Protein AF-A0A8T4VMZ9-F1 (afdb_monomer)

Structure (mmCIF, N/CA/C/O backbone):
data_AF-A0A8T4VMZ9-F1
#
_entry.id   AF-A0A8T4VMZ9-F1
#
loop_
_atom_site.group_PDB
_atom_site.id
_atom_site.type_symbol
_atom_site.label_atom_id
_atom_site.label_alt_id
_atom_site.label_comp_id
_atom_site.label_asym_id
_atom_site.label_entity_id
_atom_site.label_seq_id
_atom_site.pdbx_PDB_ins_code
_atom_site.Cartn_x
_atom_site.Cartn_y
_atom_site.Cartn_z
_atom_site.occupancy
_atom_site.B_iso_or_equiv
_atom_site.auth_seq_id
_atom_site.auth_comp_id
_atom_site.auth_asym_id
_atom_site.auth_atom_id
_atom_site.pdbx_PDB_model_num
ATOM 1 N N . MET A 1 1 ? -15.690 5.547 -10.417 1.00 81.69 1 MET A N 1
ATOM 2 C CA . MET A 1 1 ? -14.355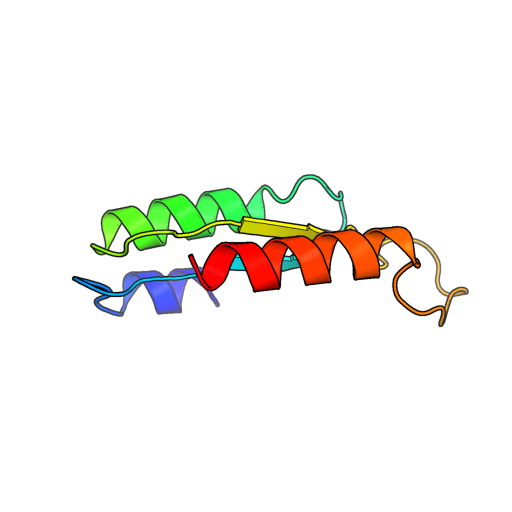 6.128 -10.139 1.00 81.69 1 MET A CA 1
ATOM 3 C C . MET A 1 1 ? -13.894 5.603 -8.790 1.00 81.69 1 MET A C 1
ATOM 5 O O . MET A 1 1 ? -14.748 5.442 -7.928 1.00 81.69 1 MET A O 1
ATOM 9 N N . MET A 1 2 ? -12.605 5.305 -8.620 1.00 89.75 2 MET A N 1
ATOM 10 C CA . MET A 1 2 ? -12.104 4.601 -7.431 1.00 89.75 2 MET A CA 1
ATOM 11 C C . MET A 1 2 ? -12.390 5.347 -6.117 1.00 89.75 2 MET A C 1
ATOM 13 O O . MET A 1 2 ? -12.878 4.739 -5.175 1.00 89.75 2 MET A O 1
ATOM 17 N N . MET A 1 3 ? -12.220 6.674 -6.083 1.00 93.69 3 MET A N 1
ATOM 18 C CA . MET A 1 3 ? -12.528 7.475 -4.885 1.00 93.69 3 MET A CA 1
ATOM 19 C C . MET A 1 3 ? -14.001 7.387 -4.477 1.00 93.69 3 MET A C 1
ATOM 21 O O . MET A 1 3 ? -14.291 7.094 -3.327 1.00 93.69 3 MET A O 1
ATOM 25 N N . LYS A 1 4 ? -14.936 7.485 -5.434 1.00 95.69 4 LYS A N 1
ATOM 26 C CA . LYS A 1 4 ? -16.372 7.286 -5.157 1.00 95.69 4 LYS A CA 1
ATOM 27 C C . LYS A 1 4 ? -16.679 5.899 -4.583 1.00 95.69 4 LYS A C 1
ATOM 29 O O . LYS A 1 4 ? -17.609 5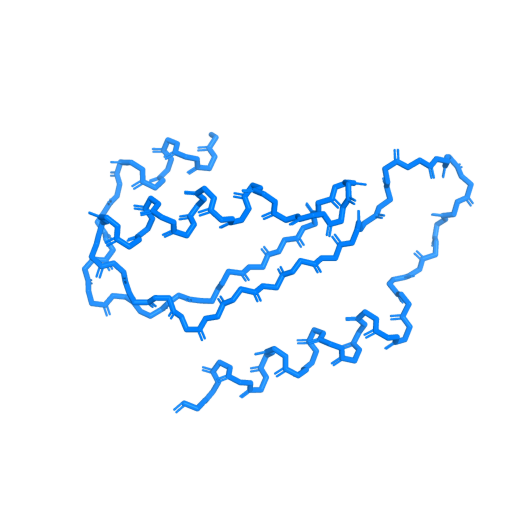.754 -3.797 1.00 95.69 4 LYS A O 1
ATOM 34 N N . PHE A 1 5 ? -15.930 4.873 -4.990 1.00 95.50 5 PHE A N 1
ATOM 35 C CA . PHE A 1 5 ? -16.070 3.532 -4.421 1.00 95.50 5 PHE A CA 1
ATOM 36 C C . PHE A 1 5 ? -15.581 3.507 -2.969 1.00 95.50 5 PHE A C 1
ATOM 38 O O .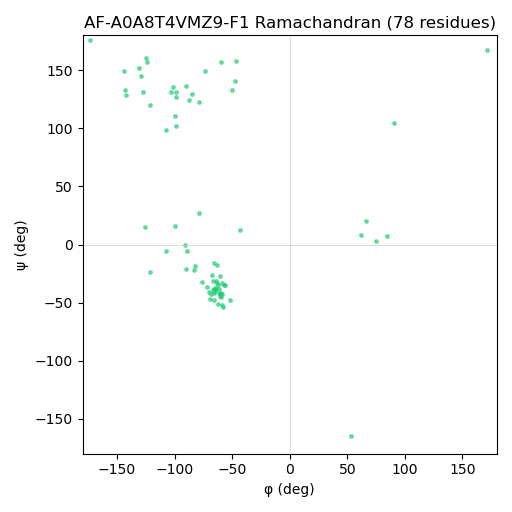 PHE A 1 5 ? -16.309 3.044 -2.100 1.00 95.50 5 PHE A O 1
ATOM 45 N N . ILE A 1 6 ? -14.408 4.077 -2.684 1.00 96.38 6 ILE A N 1
ATOM 46 C CA . ILE A 1 6 ? -13.881 4.171 -1.314 1.00 96.38 6 ILE A CA 1
ATOM 47 C C . ILE A 1 6 ? -14.838 4.969 -0.412 1.00 96.38 6 ILE A C 1
ATOM 49 O O . ILE A 1 6 ? -15.169 4.546 0.689 1.00 96.38 6 ILE A O 1
ATOM 53 N N . GLU A 1 7 ? -15.343 6.102 -0.894 1.00 95.50 7 GLU A N 1
ATOM 54 C CA . GLU A 1 7 ? -16.236 6.986 -0.139 1.00 95.50 7 GLU A CA 1
ATOM 55 C C . GLU A 1 7 ? -17.575 6.333 0.230 1.00 95.50 7 GLU A C 1
ATOM 57 O O . GLU A 1 7 ? -18.123 6.637 1.292 1.00 95.50 7 GLU A O 1
ATOM 62 N N . SER A 1 8 ? -18.088 5.444 -0.627 1.00 97.12 8 SER A N 1
ATOM 63 C CA . SER A 1 8 ? -19.401 4.797 -0.478 1.00 97.12 8 SER A CA 1
ATOM 64 C C . SER A 1 8 ? -19.375 3.466 0.276 1.00 97.12 8 SER A C 1
ATOM 66 O O . SER A 1 8 ? -20.429 2.863 0.456 1.00 97.12 8 SER A O 1
ATOM 68 N N . ASN A 1 9 ? -18.204 3.007 0.724 1.00 97.19 9 ASN A N 1
ATOM 69 C CA . ASN A 1 9 ? -18.043 1.724 1.406 1.00 97.19 9 ASN A CA 1
ATOM 70 C C . ASN A 1 9 ? -17.376 1.888 2.783 1.00 97.19 9 ASN A C 1
ATOM 72 O O . ASN A 1 9 ? -16.743 2.906 3.074 1.00 97.19 9 ASN A O 1
ATOM 76 N N . ASP A 1 10 ? -17.545 0.870 3.626 1.00 96.06 10 ASP A N 1
ATOM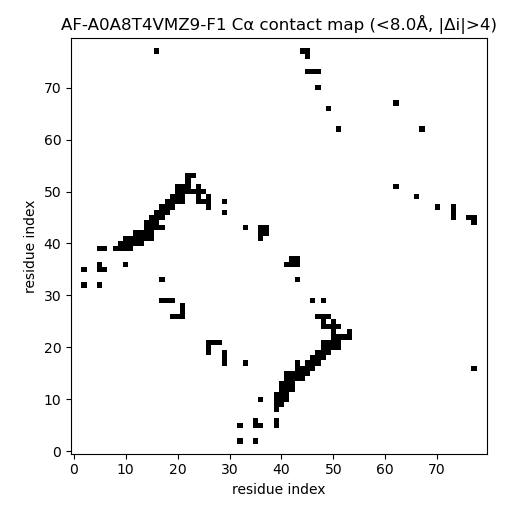 77 C CA . ASP A 1 10 ? -16.883 0.729 4.925 1.00 96.06 10 ASP A CA 1
ATOM 78 C C . ASP A 1 10 ? -15.722 -0.266 4.811 1.00 96.06 10 ASP A C 1
ATOM 80 O O . ASP A 1 10 ? -15.851 -1.327 4.193 1.00 96.06 10 ASP A O 1
ATOM 84 N N . PHE A 1 11 ? -14.582 0.089 5.401 1.00 97.12 11 PHE A N 1
ATOM 85 C CA . PHE A 1 11 ? -13.362 -0.711 5.382 1.00 97.12 11 PHE A CA 1
ATOM 86 C C . PHE A 1 11 ? -12.819 -0.993 6.786 1.00 97.12 11 PHE A C 1
ATOM 88 O O . PHE A 1 11 ? -11.683 -1.455 6.915 1.00 97.12 11 PHE A O 1
ATOM 95 N N . SER A 1 12 ? -13.630 -0.772 7.822 1.00 96.44 12 SER A N 1
ATOM 96 C CA . SER A 1 12 ? -13.300 -1.105 9.205 1.00 96.44 12 SER A CA 1
ATOM 97 C C . SER A 1 12 ? -12.796 -2.550 9.320 1.00 96.44 12 SER A C 1
ATOM 99 O O . SER A 1 12 ? -13.344 -3.483 8.721 1.00 96.44 12 SER A O 1
ATOM 101 N N . ASP A 1 13 ? -11.684 -2.721 10.035 1.00 93.69 13 ASP A N 1
ATOM 102 C CA . ASP A 1 13 ? -10.984 -3.995 10.263 1.00 93.69 13 ASP A CA 1
ATOM 103 C C . ASP A 1 13 ? -10.440 -4.698 9.004 1.00 93.69 13 ASP A C 1
ATOM 105 O O . ASP A 1 13 ? -9.947 -5.831 9.074 1.00 93.69 13 ASP A O 1
ATOM 109 N N . LYS A 1 14 ? -10.474 -4.054 7.829 1.00 96.88 14 LYS A N 1
ATOM 110 C CA . LYS A 1 14 ? -9.879 -4.612 6.609 1.00 96.88 14 LYS A CA 1
ATOM 111 C C . LYS A 1 14 ? -8.397 -4.282 6.532 1.00 96.88 14 LYS A C 1
ATOM 113 O O . LYS A 1 14 ? -7.988 -3.129 6.619 1.00 96.88 14 LYS A O 1
ATOM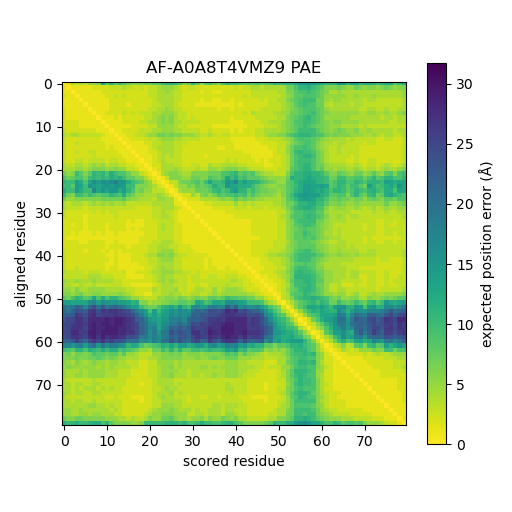 118 N N . LYS A 1 15 ? -7.587 -5.312 6.293 1.00 96.19 15 LYS A N 1
ATOM 119 C CA . LYS A 1 15 ? -6.181 -5.170 5.906 1.00 96.19 15 LYS A CA 1
ATOM 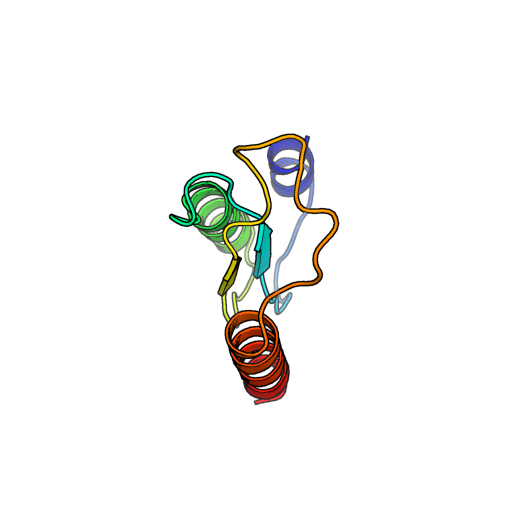120 C C . LYS A 1 15 ? -6.094 -5.044 4.389 1.00 96.19 15 LYS A C 1
ATOM 122 O O . LYS A 1 15 ? -6.597 -5.917 3.684 1.00 96.19 15 LYS A O 1
ATOM 127 N N . ILE A 1 16 ? -5.473 -3.980 3.887 1.00 95.56 16 ILE A N 1
ATOM 128 C CA . ILE A 1 16 ? -5.433 -3.680 2.449 1.00 95.56 16 ILE A CA 1
ATOM 129 C C . ILE A 1 16 ? -3.990 -3.470 1.992 1.00 95.56 16 ILE A C 1
ATOM 131 O O . ILE A 1 16 ? -3.241 -2.701 2.592 1.00 95.56 16 ILE A O 1
ATOM 135 N N . GLY A 1 17 ? -3.615 -4.139 0.903 1.00 95.12 17 GLY A N 1
ATOM 136 C CA . GLY A 1 17 ? -2.430 -3.809 0.116 1.00 95.12 17 GLY A CA 1
ATOM 137 C C . GLY A 1 17 ? -2.837 -2.989 -1.103 1.00 95.12 17 GLY A C 1
ATOM 138 O O . GLY A 1 17 ? -3.713 -3.406 -1.861 1.00 95.12 17 GLY A O 1
ATOM 139 N N . LEU A 1 18 ? -2.216 -1.828 -1.293 1.00 93.75 18 LEU A N 1
ATOM 140 C CA . LEU A 1 18 ? -2.484 -0.956 -2.433 1.00 93.75 18 LEU A CA 1
ATOM 141 C C . LEU A 1 18 ? -1.437 -1.154 -3.519 1.00 93.75 18 LEU A C 1
ATOM 143 O O . LEU A 1 18 ? -0.242 -1.110 -3.255 1.00 93.75 18 LEU A O 1
ATOM 147 N N . PHE A 1 19 ? -1.869 -1.334 -4.761 1.00 91.94 19 PHE A N 1
ATOM 148 C CA . PHE A 1 19 ? -0.942 -1.384 -5.881 1.00 91.94 19 PHE A CA 1
ATOM 149 C C . PHE A 1 19 ? -1.536 -0.739 -7.124 1.00 91.94 19 PHE A C 1
ATOM 151 O O . PHE A 1 19 ? -2.749 -0.762 -7.332 1.00 91.94 19 PHE A O 1
ATOM 158 N N . GLY A 1 20 ? -0.683 -0.165 -7.967 1.00 87.19 20 GLY A N 1
ATOM 159 C CA . GLY A 1 20 ? -1.151 0.457 -9.195 1.00 87.19 20 GLY A CA 1
ATOM 160 C C . GLY A 1 20 ? -0.047 0.928 -10.125 1.00 87.19 20 GLY A C 1
ATOM 161 O O . GLY A 1 20 ? 1.145 0.861 -9.829 1.00 87.19 20 GLY A O 1
ATOM 162 N N . THR A 1 21 ? -0.470 1.421 -11.282 1.00 82.06 21 THR A N 1
ATOM 163 C CA . THR A 1 21 ? 0.406 2.064 -12.260 1.00 82.06 21 THR A CA 1
ATOM 164 C C . THR A 1 21 ? 0.230 3.573 -12.177 1.00 82.06 21 THR A C 1
ATOM 166 O O . THR A 1 21 ? -0.902 4.046 -12.240 1.00 82.06 21 THR A O 1
ATOM 169 N N . SER A 1 22 ? 1.319 4.332 -12.103 1.00 76.00 22 SER A N 1
ATOM 170 C CA . SER A 1 22 ? 1.287 5.797 -12.162 1.00 76.00 22 SER A CA 1
ATOM 171 C C . SER A 1 22 ? 2.135 6.257 -13.330 1.00 76.00 22 SER A C 1
ATOM 173 O O . SER A 1 22 ? 3.331 6.002 -13.347 1.00 76.00 22 SER A O 1
ATOM 175 N N . GLY A 1 23 ? 1.552 6.972 -14.290 1.00 65.75 23 GLY A N 1
ATOM 176 C CA . GLY A 1 23 ? 2.272 7.386 -15.497 1.00 65.75 23 GLY A CA 1
ATOM 177 C C . GLY A 1 23 ? 3.490 8.276 -15.248 1.00 65.75 23 GLY A C 1
ATOM 178 O O . GLY A 1 23 ? 4.459 8.275 -16.012 1.00 65.75 23 GLY A O 1
ATOM 179 N N . SER A 1 24 ? 3.462 9.009 -14.136 1.00 66.56 24 SER A N 1
ATOM 180 C CA . SER A 1 24 ? 4.589 9.799 -13.642 1.00 66.56 24 SER A CA 1
ATOM 181 C C . SER A 1 24 ? 5.598 8.963 -12.842 1.00 66.56 24 SER A C 1
ATOM 183 O O . SER A 1 24 ? 6.743 9.378 -12.674 1.00 66.56 24 SER A O 1
ATOM 185 N N . GLY A 1 25 ? 5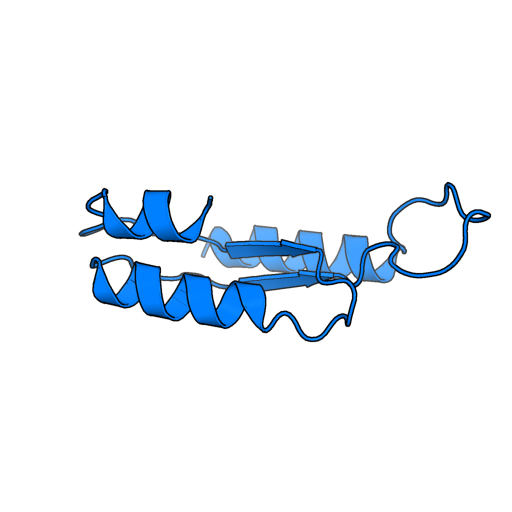.194 7.781 -12.369 1.00 64.25 25 GLY A N 1
ATOM 186 C CA . GLY A 1 25 ? 5.942 6.914 -11.459 1.00 64.25 25 GLY A CA 1
ATOM 187 C C . GLY A 1 25 ? 5.965 7.414 -10.016 1.00 64.25 25 GLY A C 1
ATOM 188 O O . GLY A 1 25 ? 6.630 6.801 -9.191 1.00 64.25 25 GLY A O 1
ATOM 189 N N . LYS A 1 26 ? 5.274 8.523 -9.715 1.00 68.50 26 LYS A N 1
ATOM 190 C CA . LYS A 1 26 ? 5.257 9.134 -8.379 1.00 68.50 26 LYS A CA 1
ATOM 191 C C . LYS A 1 26 ? 4.243 8.488 -7.439 1.00 68.50 26 LYS A C 1
ATOM 193 O O . LYS A 1 26 ? 4.394 8.621 -6.234 1.00 68.50 26 LYS A O 1
ATOM 198 N N . GLY A 1 27 ? 3.223 7.814 -7.977 1.00 73.81 27 GLY A N 1
ATOM 199 C CA . GLY A 1 27 ? 2.234 7.101 -7.165 1.00 73.81 27 GLY A CA 1
ATOM 200 C C . GLY A 1 27 ? 1.356 8.013 -6.306 1.00 73.81 27 GLY A C 1
ATOM 201 O O . GLY A 1 27 ? 0.757 7.535 -5.352 1.00 73.81 27 GLY A O 1
ATOM 202 N N . THR A 1 28 ? 1.253 9.304 -6.633 1.00 81.25 28 THR A N 1
ATOM 203 C CA . THR A 1 28 ? 0.436 10.270 -5.880 1.00 81.25 28 THR A CA 1
ATOM 204 C C . THR A 1 28 ? -1.023 9.832 -5.791 1.00 81.25 28 THR A C 1
ATOM 206 O O . THR A 1 28 ? -1.646 9.978 -4.749 1.00 81.25 28 THR A O 1
ATOM 209 N N . GLU A 1 29 ? -1.538 9.185 -6.839 1.00 83.19 29 GLU A N 1
ATOM 210 C CA . GLU A 1 29 ? -2.897 8.641 -6.849 1.00 83.19 29 GLU A CA 1
ATOM 211 C C . GLU A 1 29 ? -3.101 7.515 -5.816 1.00 83.19 29 GLU A C 1
ATOM 213 O O . GLU A 1 29 ? -4.196 7.348 -5.282 1.00 83.19 29 GLU A O 1
ATOM 218 N N . LEU A 1 30 ? -2.054 6.737 -5.519 1.00 88.44 30 LEU A N 1
ATOM 219 C CA . LEU A 1 30 ? -2.096 5.678 -4.506 1.00 88.44 30 LEU A CA 1
ATOM 220 C C . LEU A 1 30 ? -2.041 6.245 -3.087 1.00 88.44 30 LEU A C 1
ATOM 222 O O . LEU A 1 30 ? -2.656 5.661 -2.198 1.00 88.44 30 LEU A O 1
ATOM 226 N N . GLU A 1 31 ? -1.352 7.369 -2.877 1.00 89.56 31 GLU A N 1
ATOM 227 C CA . GLU A 1 31 ? -1.343 8.057 -1.582 1.00 89.56 31 GLU A CA 1
ATOM 228 C C . GLU A 1 31 ? -2.714 8.667 -1.263 1.00 89.56 31 GLU A C 1
ATOM 230 O O . GLU A 1 31 ? -3.224 8.465 -0.163 1.00 89.56 31 GLU A O 1
ATOM 235 N N . ASP A 1 32 ? -3.381 9.289 -2.240 1.00 91.12 32 ASP A N 1
ATOM 236 C CA . ASP A 1 32 ? -4.747 9.802 -2.048 1.00 91.12 32 ASP A CA 1
ATOM 237 C C . ASP A 1 32 ? -5.727 8.672 -1.681 1.00 91.12 32 ASP A C 1
ATOM 239 O O . ASP A 1 32 ? -6.545 8.795 -0.763 1.00 91.12 32 ASP A O 1
ATOM 243 N N . MET A 1 33 ? -5.615 7.525 -2.363 1.00 93.75 33 MET A N 1
ATOM 244 C CA . MET A 1 33 ? -6.413 6.336 -2.052 1.00 93.75 33 MET A CA 1
ATOM 245 C C . MET A 1 33 ? -6.089 5.761 -0.672 1.00 93.75 33 MET A C 1
ATOM 247 O O . MET A 1 33 ? -7.002 5.338 0.036 1.00 93.75 33 MET A O 1
ATOM 251 N N . LYS A 1 34 ? -4.809 5.741 -0.286 1.00 95.12 34 LYS A N 1
ATOM 252 C CA . LYS A 1 34 ? -4.357 5.293 1.034 1.00 95.12 34 LYS A CA 1
ATOM 253 C C . LYS A 1 34 ? -5.014 6.121 2.129 1.00 95.12 34 LYS A C 1
ATOM 255 O O . LYS A 1 34 ? -5.674 5.548 2.992 1.00 95.12 34 LYS A O 1
ATOM 260 N N . THR A 1 35 ? -4.903 7.446 2.053 1.00 95.19 35 THR A N 1
ATOM 261 C CA . THR A 1 35 ? -5.501 8.352 3.039 1.00 95.19 35 THR A CA 1
ATOM 262 C C . THR A 1 35 ? -7.015 8.172 3.123 1.00 95.19 35 THR A C 1
ATOM 264 O O . THR A 1 35 ? -7.566 8.097 4.220 1.00 95.19 35 THR A O 1
ATOM 267 N N . ALA A 1 36 ? -7.700 8.039 1.984 1.00 96.00 36 ALA A N 1
ATOM 268 C CA . ALA A 1 36 ? -9.144 7.829 1.979 1.00 96.00 36 ALA A CA 1
ATOM 269 C C . ALA A 1 36 ? -9.558 6.481 2.594 1.00 96.00 36 ALA A C 1
ATOM 271 O O . ALA A 1 36 ? -10.558 6.421 3.304 1.00 96.00 36 ALA A O 1
ATOM 272 N N . LEU A 1 37 ? -8.801 5.407 2.359 1.00 96.94 37 LEU A N 1
ATOM 273 C CA . LEU A 1 37 ? -9.069 4.093 2.950 1.00 96.94 37 LEU A CA 1
ATOM 274 C C . LEU A 1 37 ? -8.792 4.063 4.457 1.00 96.94 37 LEU A C 1
ATOM 276 O O . LEU A 1 37 ? -9.589 3.503 5.208 1.00 96.94 37 LEU A O 1
ATOM 280 N N . GLU A 1 38 ? -7.707 4.692 4.914 1.00 95.50 38 GLU A N 1
ATOM 281 C CA . GLU A 1 38 ? -7.397 4.829 6.345 1.00 95.50 38 GLU A CA 1
ATOM 282 C C . GLU A 1 38 ? -8.494 5.623 7.068 1.00 95.50 38 GLU A C 1
ATOM 284 O O . GLU A 1 38 ? -8.968 5.208 8.125 1.00 95.50 38 GLU A O 1
ATOM 289 N N . ALA A 1 39 ? -8.999 6.699 6.452 1.00 96.12 39 ALA A N 1
ATOM 290 C CA . ALA A 1 39 ? -10.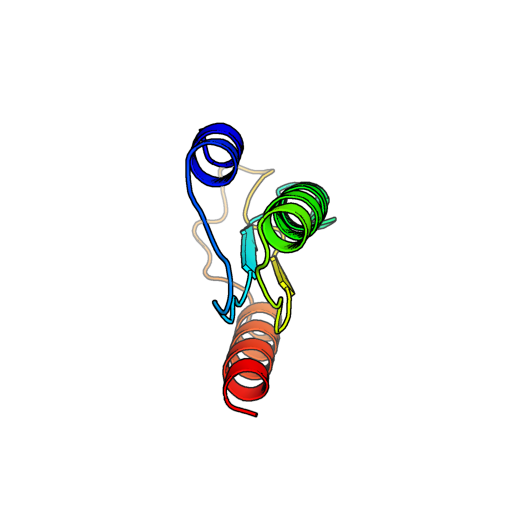138 7.461 6.968 1.00 96.12 39 ALA A CA 1
ATOM 291 C C . ALA A 1 39 ? -11.448 6.646 7.037 1.00 96.12 39 ALA A C 1
ATOM 293 O O . ALA A 1 39 ? -12.378 7.031 7.746 1.00 96.12 39 ALA A O 1
ATOM 294 N N . LYS A 1 40 ? -11.528 5.517 6.321 1.00 97.06 40 LYS A N 1
ATOM 295 C CA . LYS A 1 40 ? -12.649 4.563 6.344 1.00 97.06 40 LYS A CA 1
ATOM 296 C C . LYS A 1 40 ? -12.393 3.338 7.230 1.00 97.06 40 LYS A C 1
ATOM 298 O O . LYS A 1 40 ? -13.098 2.341 7.103 1.00 97.06 40 LYS A O 1
ATOM 303 N N . GLY A 1 41 ? -11.394 3.397 8.113 1.00 95.88 41 GLY A N 1
ATOM 304 C CA . GLY A 1 41 ? -11.117 2.349 9.098 1.00 95.88 41 GLY A CA 1
ATOM 305 C C . GLY A 1 41 ? -10.256 1.192 8.585 1.00 95.88 41 GLY A C 1
ATOM 306 O O . GLY A 1 41 ? -10.064 0.212 9.307 1.00 95.88 41 GLY A O 1
ATOM 307 N N . ALA A 1 42 ? -9.711 1.289 7.368 1.00 97.12 42 ALA A N 1
ATOM 308 C CA . ALA A 1 42 ? -8.802 0.276 6.846 1.00 97.12 42 ALA A CA 1
ATOM 309 C C . ALA A 1 42 ? -7.422 0.344 7.516 1.00 97.12 42 ALA A C 1
ATOM 311 O O . ALA A 1 42 ? -6.899 1.418 7.812 1.00 97.12 42 ALA A O 1
ATOM 312 N N . LYS A 1 43 ? -6.764 -0.812 7.632 1.00 96.38 43 LYS A N 1
ATOM 313 C CA . LYS A 1 43 ? -5.334 -0.917 7.935 1.00 96.38 43 LYS A CA 1
ATOM 314 C C . LYS A 1 43 ? -4.552 -1.161 6.650 1.00 96.38 43 LYS A C 1
ATOM 316 O O . LYS A 1 43 ? -4.598 -2.255 6.082 1.00 96.38 43 LYS A O 1
ATOM 321 N N . ILE A 1 44 ? -3.780 -0.173 6.214 1.00 95.12 44 ILE A N 1
ATOM 322 C CA . ILE A 1 44 ? -2.923 -0.324 5.037 1.00 95.12 44 ILE A CA 1
ATOM 323 C C . ILE A 1 44 ? -1.659 -1.100 5.418 1.00 95.12 44 ILE A C 1
ATOM 325 O O . ILE A 1 44 ? -0.931 -0.730 6.335 1.00 95.12 44 ILE A O 1
ATOM 329 N N . GLN A 1 45 ? -1.420 -2.217 4.734 1.00 94.62 45 GLN A N 1
ATOM 330 C CA . GLN A 1 45 ? -0.268 -3.100 4.963 1.00 94.62 45 GLN A CA 1
ATOM 331 C C . GLN A 1 45 ? 0.939 -2.707 4.105 1.00 94.62 45 GLN A C 1
ATOM 333 O O . GLN A 1 45 ? 2.069 -3.041 4.436 1.00 94.62 45 GLN A O 1
ATOM 338 N N . GLY A 1 46 ? 0.700 -1.971 3.024 1.00 91.00 46 GLY A N 1
ATOM 339 C CA . GLY A 1 46 ? 1.735 -1.423 2.166 1.00 91.00 46 GLY A CA 1
ATOM 340 C C . GLY A 1 46 ? 1.134 -0.822 0.904 1.00 91.00 46 GLY A C 1
ATOM 341 O O . GLY A 1 46 ? -0.036 -1.063 0.581 1.00 91.00 46 GLY A O 1
ATOM 342 N N . ASN A 1 47 ? 1.955 -0.071 0.175 1.00 91.00 47 ASN A N 1
ATOM 343 C CA . ASN A 1 47 ? 1.623 0.392 -1.161 1.00 91.00 47 ASN A CA 1
ATOM 344 C C . ASN A 1 47 ? 2.767 0.121 -2.150 1.00 91.00 47 ASN A C 1
ATOM 346 O O . ASN A 1 47 ? 3.933 0.029 -1.769 1.00 91.00 47 ASN A O 1
ATOM 350 N N . PHE A 1 48 ? 2.421 -0.049 -3.422 1.00 89.44 48 PHE A N 1
ATOM 351 C CA . PHE A 1 48 ? 3.379 -0.251 -4.501 1.00 89.44 48 PHE A CA 1
ATOM 352 C C . PHE A 1 48 ? 2.912 0.458 -5.770 1.00 89.44 48 PHE A C 1
ATOM 354 O O . PHE A 1 48 ? 1.768 0.308 -6.199 1.00 89.44 48 PHE A O 1
ATOM 361 N N . SER A 1 49 ? 3.814 1.193 -6.420 1.00 87.06 49 SER A N 1
ATOM 362 C CA . SER A 1 49 ? 3.545 1.747 -7.743 1.00 87.06 49 SER A CA 1
ATOM 363 C C . SER A 1 49 ? 4.658 1.433 -8.731 1.00 87.06 49 SER A C 1
ATOM 365 O O . SER A 1 49 ? 5.842 1.398 -8.388 1.00 87.06 49 SER A O 1
ATOM 367 N N . CYS A 1 50 ? 4.271 1.221 -9.984 1.00 82.38 50 CYS A N 1
ATOM 368 C CA . CYS A 1 50 ? 5.197 1.184 -11.107 1.00 82.38 50 CYS A CA 1
ATOM 369 C C . CYS A 1 50 ? 4.784 2.208 -12.164 1.00 82.38 50 CYS A C 1
ATOM 371 O O . CYS A 1 50 ? 3.631 2.641 -12.225 1.00 82.38 50 CYS A O 1
ATOM 373 N N . LYS A 1 51 ? 5.738 2.637 -12.995 1.00 73.81 51 LYS A N 1
ATOM 374 C CA . LYS A 1 51 ? 5.518 3.768 -13.905 1.00 73.81 51 LYS A CA 1
ATOM 375 C C . LYS A 1 51 ? 4.491 3.447 -14.996 1.00 73.81 51 LYS A C 1
ATOM 377 O O . LYS A 1 51 ? 3.842 4.332 -15.547 1.00 73.81 51 LYS A O 1
ATOM 382 N N . GLY A 1 52 ? 4.345 2.165 -15.330 1.00 64.56 52 GLY A N 1
ATOM 383 C CA . GLY A 1 52 ? 3.589 1.765 -16.511 1.00 64.56 52 GLY A CA 1
ATOM 384 C C . GLY A 1 52 ? 4.091 2.496 -17.767 1.00 64.56 52 GLY A C 1
ATOM 385 O O . GLY A 1 52 ? 5.178 3.076 -17.792 1.00 64.56 52 GLY A O 1
ATOM 386 N N . LYS A 1 53 ? 3.315 2.469 -18.852 1.00 58.28 53 LYS A N 1
ATOM 387 C CA . LYS A 1 53 ? 3.689 3.129 -20.112 1.0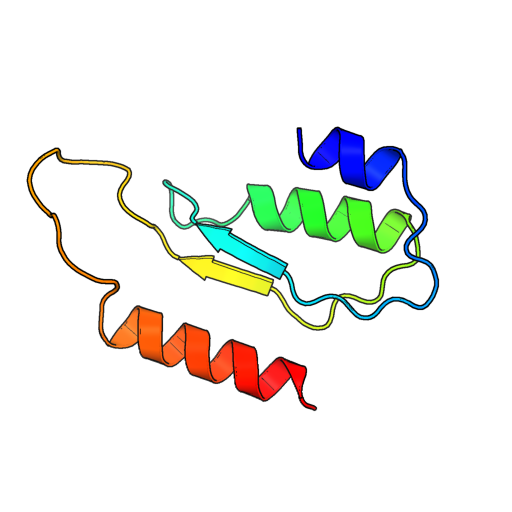0 58.28 53 LYS A CA 1
ATOM 388 C C . LYS A 1 53 ? 2.841 4.362 -20.328 1.00 58.28 53 LYS A C 1
ATOM 390 O O . LYS A 1 53 ? 1.733 4.255 -20.838 1.00 58.28 53 LYS A O 1
ATOM 395 N N . THR A 1 54 ? 3.379 5.525 -19.992 1.00 51.31 54 THR A N 1
ATOM 396 C CA . THR A 1 54 ? 2.683 6.795 -20.250 1.00 51.31 54 THR A CA 1
ATOM 397 C C . THR A 1 54 ? 3.303 7.607 -21.378 1.00 51.31 54 THR A C 1
ATOM 399 O O . THR A 1 54 ? 2.687 8.558 -21.836 1.00 51.31 54 THR A O 1
ATOM 402 N N . PHE A 1 55 ? 4.439 7.192 -21.940 1.00 45.72 55 PHE A N 1
ATOM 403 C CA . PHE A 1 55 ? 4.986 7.844 -23.127 1.00 45.72 55 PHE A CA 1
ATOM 404 C C . PHE A 1 55 ? 5.606 6.820 -24.085 1.00 45.72 55 PHE A C 1
ATOM 406 O O . PHE A 1 55 ? 6.451 6.025 -23.686 1.00 45.72 55 PHE A O 1
ATOM 413 N N . PHE A 1 56 ? 5.193 6.903 -25.351 1.00 44.78 56 PHE A N 1
ATOM 414 C CA . PHE A 1 56 ? 5.654 6.172 -26.538 1.00 44.78 56 PHE A CA 1
ATOM 415 C C . PHE A 1 56 ? 4.948 4.854 -26.897 1.00 44.78 56 PHE A C 1
ATOM 417 O O . PHE A 1 56 ? 5.224 3.773 -26.377 1.00 44.78 56 PHE A O 1
ATOM 424 N N . LEU A 1 57 ? 4.122 4.998 -27.937 1.00 47.53 57 LEU A N 1
ATOM 425 C CA . LEU A 1 57 ? 3.462 4.045 -28.840 1.00 47.53 57 LEU A CA 1
ATOM 426 C C . LEU A 1 57 ? 4.311 2.862 -29.376 1.00 47.53 57 LEU A C 1
ATOM 428 O O . LEU A 1 57 ? 3.871 2.187 -30.298 1.00 47.53 57 LEU A O 1
ATOM 432 N N . ILE A 1 58 ? 5.507 2.577 -28.850 1.00 47.44 58 ILE A N 1
ATOM 433 C CA . ILE A 1 58 ? 6.447 1.620 -29.468 1.00 47.44 58 ILE A CA 1
ATOM 434 C C . ILE A 1 58 ? 6.831 0.456 -28.554 1.00 47.44 58 ILE A C 1
ATOM 436 O O . ILE A 1 58 ? 7.148 -0.625 -29.044 1.00 47.44 58 ILE A O 1
ATOM 440 N N . ASN A 1 59 ? 6.738 0.577 -27.230 1.00 44.72 59 ASN A N 1
ATOM 441 C CA . ASN A 1 59 ? 7.102 -0.552 -26.380 1.00 44.72 59 ASN A CA 1
ATOM 442 C C . ASN A 1 59 ? 5.876 -1.323 -25.933 1.00 44.72 59 ASN A C 1
ATOM 444 O O . ASN A 1 59 ? 5.234 -0.989 -24.958 1.00 44.72 59 ASN A O 1
ATOM 448 N N . ARG A 1 60 ? 5.625 -2.459 -26.575 1.00 53.81 60 ARG A N 1
ATOM 449 C CA . ARG A 1 60 ? 4.793 -3.571 -26.095 1.00 53.81 60 ARG A CA 1
ATOM 450 C C . ARG A 1 60 ? 5.559 -4.450 -25.085 1.00 53.81 60 ARG A C 1
ATOM 452 O O . ARG A 1 60 ? 5.301 -5.636 -24.985 1.00 53.81 60 ARG A O 1
ATOM 459 N N . LYS A 1 61 ? 6.543 -3.901 -24.360 1.00 57.47 61 LYS A N 1
ATOM 460 C CA . LYS A 1 61 ? 7.435 -4.683 -23.488 1.00 57.47 61 LYS A CA 1
ATOM 461 C C . LYS A 1 61 ? 6.902 -4.820 -22.065 1.00 57.47 61 LYS A C 1
ATOM 463 O O . LYS A 1 61 ? 6.352 -3.866 -21.521 1.00 57.47 61 LYS A O 1
ATOM 468 N N . HIS A 1 62 ? 7.006 -6.034 -21.545 1.00 64.75 62 HIS A N 1
ATOM 469 C CA . HIS A 1 62 ? 6.687 -6.448 -20.183 1.00 64.75 62 HIS A CA 1
ATOM 470 C C . HIS A 1 62 ? 7.264 -5.492 -19.124 1.00 64.75 62 HIS A C 1
ATOM 472 O O . HIS A 1 62 ? 8.224 -4.780 -19.432 1.00 64.75 62 HIS A O 1
ATOM 478 N N . PRO A 1 63 ? 6.707 -5.472 -17.894 1.00 69.75 63 PRO A N 1
ATOM 479 C CA . PRO A 1 63 ? 7.387 -4.845 -16.763 1.00 69.75 63 PRO A CA 1
ATOM 480 C C . PRO A 1 63 ? 8.845 -5.310 -16.717 1.00 69.75 63 PRO A C 1
ATOM 482 O O . PRO A 1 63 ? 9.151 -6.466 -17.025 1.00 69.75 63 PRO A O 1
ATOM 485 N N . SER A 1 64 ? 9.747 -4.392 -16.389 1.00 77.56 64 SER A N 1
ATOM 486 C CA . SER A 1 64 ? 11.165 -4.710 -16.250 1.00 77.56 64 SER A CA 1
ATOM 487 C C . SER A 1 64 ? 11.381 -5.769 -15.164 1.00 77.56 64 SER A C 1
ATOM 489 O O . SER A 1 64 ? 10.566 -5.930 -14.254 1.00 77.56 64 SER A O 1
ATOM 491 N N . THR A 1 65 ? 12.501 -6.490 -15.230 1.00 84.81 65 THR A N 1
ATOM 492 C CA . THR A 1 65 ? 12.855 -7.487 -14.207 1.00 84.81 65 THR A CA 1
ATOM 493 C C . THR A 1 65 ? 12.892 -6.878 -12.803 1.00 84.81 65 THR A C 1
ATOM 495 O O . THR A 1 65 ? 12.481 -7.529 -11.848 1.00 84.81 65 THR A O 1
ATOM 498 N N . ASP A 1 66 ? 13.319 -5.619 -12.692 1.00 84.75 66 ASP A N 1
ATOM 499 C CA . ASP A 1 66 ? 13.307 -4.850 -11.447 1.00 84.75 66 ASP A CA 1
ATOM 500 C C . ASP A 1 66 ? 11.880 -4.569 -10.946 1.00 84.75 66 ASP A C 1
ATOM 502 O O . ASP A 1 66 ? 11.564 -4.852 -9.794 1.00 84.75 66 ASP A O 1
ATOM 506 N N . GLU A 1 67 ? 10.974 -4.105 -11.814 1.00 82.50 67 GLU A N 1
ATOM 507 C CA . GLU A 1 67 ? 9.566 -3.889 -11.442 1.00 82.50 67 GLU A CA 1
ATOM 508 C C . GLU A 1 67 ? 8.881 -5.192 -11.008 1.00 82.50 67 GLU A C 1
ATOM 510 O O . GLU A 1 67 ? 8.110 -5.192 -10.049 1.00 82.50 67 GLU A O 1
ATOM 515 N N . ILE A 1 68 ? 9.189 -6.315 -11.668 1.00 87.94 68 ILE A N 1
ATOM 516 C CA . ILE A 1 68 ? 8.717 -7.645 -11.256 1.00 87.94 68 ILE A CA 1
ATOM 517 C C . ILE A 1 68 ? 9.320 -8.033 -9.899 1.00 87.94 68 ILE A C 1
ATOM 519 O O . ILE A 1 68 ? 8.618 -8.594 -9.058 1.00 87.94 68 ILE A O 1
ATOM 523 N N . GLY A 1 69 ? 10.608 -7.760 -9.682 1.00 91.00 69 GLY A N 1
ATOM 524 C CA . GLY A 1 69 ? 11.303 -8.013 -8.421 1.00 91.00 69 GLY A CA 1
ATOM 525 C C . GLY A 1 69 ? 10.651 -7.276 -7.254 1.00 91.00 69 GLY A C 1
ATOM 526 O O . GLY A 1 69 ? 10.243 -7.912 -6.284 1.00 91.00 69 GLY A O 1
ATOM 527 N N . ARG A 1 70 ? 10.451 -5.964 -7.400 1.00 89.19 70 ARG A N 1
ATOM 528 C CA . ARG A 1 70 ? 9.807 -5.116 -6.389 1.00 89.19 70 ARG A CA 1
ATOM 529 C C . ARG A 1 70 ? 8.342 -5.489 -6.152 1.00 89.19 70 ARG A C 1
ATOM 531 O O . ARG A 1 70 ? 7.898 -5.522 -5.011 1.00 89.19 70 ARG A O 1
ATOM 538 N N . ALA A 1 71 ? 7.601 -5.862 -7.198 1.00 90.31 71 ALA A N 1
ATOM 539 C CA . ALA A 1 71 ? 6.234 -6.365 -7.038 1.00 90.31 71 ALA A CA 1
ATOM 540 C C . ALA A 1 71 ? 6.187 -7.691 -6.252 1.00 90.31 71 ALA A C 1
ATOM 542 O O . ALA A 1 71 ? 5.296 -7.893 -5.427 1.00 90.31 71 ALA A O 1
ATOM 543 N N . LYS A 1 72 ? 7.152 -8.596 -6.477 1.00 93.81 72 LYS A N 1
ATOM 544 C CA . LYS A 1 72 ? 7.276 -9.846 -5.706 1.00 93.81 72 LYS A CA 1
ATOM 545 C C . LYS A 1 72 ? 7.637 -9.587 -4.247 1.00 93.81 72 LYS A C 1
ATOM 547 O O . LYS A 1 72 ? 7.143 -10.298 -3.380 1.00 93.81 72 LYS A O 1
ATOM 552 N N . GLU A 1 73 ? 8.513 -8.625 -3.982 1.00 94.25 73 GLU A N 1
ATOM 553 C CA . GLU A 1 73 ? 8.871 -8.213 -2.623 1.00 94.25 73 GLU A CA 1
ATOM 554 C C . GLU A 1 73 ? 7.656 -7.651 -1.884 1.00 94.25 73 GLU A C 1
ATOM 556 O O . GLU A 1 73 ? 7.280 -8.194 -0.850 1.00 94.25 73 GLU A O 1
ATOM 561 N N . PHE A 1 74 ? 6.951 -6.699 -2.501 1.00 94.12 74 PHE A N 1
ATOM 562 C CA . PHE A 1 74 ? 5.696 -6.164 -1.979 1.00 94.12 74 PHE A CA 1
ATOM 563 C C . PHE A 1 74 ? 4.687 -7.273 -1.641 1.00 94.12 74 PHE A C 1
ATOM 565 O O . PHE A 1 74 ? 4.142 -7.310 -0.542 1.00 94.12 74 PHE A O 1
ATOM 572 N N . ALA A 1 75 ? 4.477 -8.229 -2.553 1.00 94.25 75 ALA A N 1
ATOM 573 C CA . ALA A 1 75 ? 3.558 -9.341 -2.319 1.00 94.25 75 ALA A CA 1
ATOM 574 C C . ALA A 1 75 ? 3.971 -10.228 -1.131 1.00 94.25 75 ALA A C 1
ATOM 576 O O . ALA A 1 75 ? 3.104 -10.735 -0.424 1.00 94.25 75 ALA A O 1
ATOM 577 N N . ARG A 1 76 ? 5.276 -10.420 -0.896 1.00 95.31 76 ARG A N 1
ATOM 578 C CA . ARG A 1 76 ? 5.775 -11.165 0.272 1.00 95.31 76 ARG A CA 1
ATOM 579 C C . ARG A 1 76 ? 5.594 -10.384 1.565 1.00 95.31 76 ARG A C 1
ATOM 581 O O . ARG A 1 76 ? 5.289 -10.993 2.585 1.00 95.31 76 ARG A O 1
ATOM 588 N N . ASP A 1 77 ? 5.766 -9.069 1.528 1.00 92.94 77 ASP A N 1
ATOM 589 C CA . ASP A 1 77 ? 5.592 -8.220 2.705 1.00 92.94 77 ASP A CA 1
ATOM 590 C C . ASP A 1 77 ? 4.139 -8.168 3.179 1.00 92.94 77 ASP A C 1
ATOM 592 O O . ASP A 1 77 ? 3.903 -8.123 4.381 1.00 92.94 77 ASP A O 1
ATOM 596 N N . LEU A 1 78 ? 3.165 -8.288 2.270 1.00 91.94 78 LEU A N 1
ATOM 597 C CA . LEU A 1 78 ? 1.744 -8.387 2.630 1.00 91.94 78 LEU A CA 1
ATOM 598 C C . LEU A 1 78 ? 1.369 -9.669 3.394 1.00 91.94 78 LEU A C 1
ATOM 600 O O . LEU A 1 78 ? 0.277 -9.734 3.955 1.00 91.94 78 LEU A O 1
ATOM 604 N N . LEU A 1 79 ? 2.221 -10.700 3.382 1.00 89.12 79 LEU A N 1
ATOM 605 C CA . LEU A 1 79 ? 1.978 -11.967 4.084 1.00 89.12 79 LEU A CA 1
ATOM 606 C C . LEU A 1 79 ? 2.503 -11.967 5.529 1.00 89.12 79 LEU A C 1
ATOM 608 O O . LEU A 1 79 ? 2.297 -12.953 6.237 1.00 89.12 79 LEU A O 1
ATOM 612 N N . LYS A 1 80 ? 3.207 -10.908 5.940 1.00 79.94 80 LYS A N 1
ATOM 613 C CA . LYS A 1 80 ? 3.728 -10.721 7.300 1.00 79.94 80 LYS A CA 1
ATOM 614 C C . LYS A 1 80 ? 2.666 -10.099 8.208 1.00 79.94 80 LYS A C 1
ATOM 616 O O . LYS A 1 80 ? 2.602 -10.514 9.384 1.00 79.94 80 LYS A O 1
#

Sequence (80 aa):
MMMKFIESNDFSDKKIGLFGTSGSGKGTELEDMKTALEAKGAKIQGNFSCKGKTFFLINRKHPSTDEIGRAKEFARDLLK

Nearest PDB structures (foldseek):
  3n0x-assembly1_A  TM=4.879E-01  e=5.876E-01  Rhodopseudomonas palustris
  3h5l-assembly1_A  TM=4.311E-01  e=6.280E-01  Ruegeria pomeroyi
  3sjd-assembly2_C-2  TM=4.688E-01  e=1.819E+00  Saccharomyces cerevisiae S288C
  4mcj-assembly1_B  TM=3.992E-01  e=4.318E+00  Parabacteroides distasonis ATCC 8503
  4m4w-assembly1_L  TM=2.501E-01  e=4.932E+00  Bacillus subtilis subsp. subtilis str. 168

Secondary structure (DSSP, 8-state):
-HHHHHHTS--TT-EEEEEEE-TTSS-HHHHHHHHHHHTTT-EEEEEEEE----S-TT--PPPPHHHHHHHHHHHHHTT-

Radius of gyration: 14.3 Å; Cα contacts (8 Å, |Δi|>4): 98; chains: 1; bounding box: 33×22×40 Å

Solvent-accessible surface area (backbone atoms only — not comparable to full-atom values): 4908 Å² total; per-residue (Å²): 108,71,66,63,52,57,74,76,49,84,32,64,87,35,77,40,76,46,73,51,70,21,66,84,50,74,33,62,73,57,51,56,51,47,55,56,38,45,76,35,44,25,44,77,68,49,74,49,64,41,34,70,87,66,76,70,102,77,71,91,67,73,79,50,73,64,58,53,48,54,51,53,49,52,60,54,57,67,75,111

Foldseek 3Di:
DLLVVLVPDAAAPAEDEAEDEALVQPCVVRVVVVVSNVVRRYHYQYYYYDNPDPDDPPDPDDDDPVSVVVVVVSVVSSVD

pLDDT: mean 84.2, std 15.14, range [44.72, 97.19]

Mean predicted aligned error: 6.07 Å